Protein AF-A0A9P6CMF2-F1 (afdb_monomer_lite)

Organism: NCBI:txid109636

pLDDT: mean 83.73, std 15.27, range [45.34, 98.0]

Sequence (133 aa):
DADVVFVSSDNLRLKIHSDHLTTTSSLILARSPHDTLDSRSDMIPLQESGDVLELLFQFIEPPPKSCNYHQPSMADVETTLFFRLAEAAEKYVIYGLMSLCFAHMRHIVSRYPLEILNHCCLHGYSDLADEAA

Secondary structure (DSSP, 8-state):
---EEEE-TT--EEEE-GGG--TTGGGGS---TT----TT--EEE-SS-HHHHHHHHTTTSPPPTTS--PPPPGGGS-HHHHHHHHHHHHHTT-HHHHHHHHHHHHHHTTTSHHHHHHHHHHHT-HHHHHHH-

Structure (mmCIF, N/CA/C/O backbone):
data_AF-A0A9P6CMF2-F1
#
_entry.id   AF-A0A9P6CMF2-F1
#
loop_
_atom_site.group_PDB
_atom_site.id
_atom_site.type_symbol
_atom_site.label_atom_id
_atom_site.label_alt_id
_atom_site.label_comp_id
_atom_site.label_asym_id
_atom_site.label_entity_id
_atom_site.label_seq_id
_atom_site.pdbx_PDB_ins_code
_atom_site.Cartn_x
_atom_site.Cartn_y
_atom_site.Cartn_z
_atom_site.occupancy
_atom_site.B_iso_or_equiv
_atom_site.auth_seq_id
_atom_site.auth_comp_id
_atom_site.auth_asym_id
_atom_site.auth_atom_id
_atom_site.pdbx_PDB_model_num
ATOM 1 N N . ASP A 1 1 ? 18.188 -8.497 -15.557 1.00 57.50 1 ASP A N 1
ATOM 2 C CA . ASP A 1 1 ? 18.357 -7.053 -15.776 1.00 57.50 1 ASP A CA 1
ATOM 3 C C . ASP A 1 1 ? 16.952 -6.523 -15.916 1.00 57.50 1 ASP A C 1
ATOM 5 O O . ASP A 1 1 ? 16.195 -7.111 -16.681 1.00 57.50 1 ASP A O 1
ATOM 9 N N . ALA A 1 2 ? 16.568 -5.573 -15.072 1.00 63.50 2 ALA A N 1
ATOM 10 C CA . ALA A 1 2 ? 15.180 -5.143 -14.967 1.00 63.50 2 ALA A CA 1
ATOM 11 C C . ALA A 1 2 ? 14.791 -4.329 -16.206 1.00 63.50 2 ALA A C 1
ATOM 13 O O . ALA A 1 2 ? 15.511 -3.411 -16.604 1.00 63.50 2 ALA A O 1
ATOM 14 N N . ASP A 1 3 ? 13.667 -4.685 -16.812 1.00 78.56 3 ASP A N 1
ATOM 15 C CA . ASP A 1 3 ? 13.216 -4.232 -18.127 1.00 78.56 3 ASP A CA 1
ATOM 16 C C . ASP A 1 3 ? 12.034 -3.256 -18.062 1.00 78.56 3 ASP A C 1
ATOM 18 O O . ASP A 1 3 ? 11.705 -2.630 -19.068 1.00 78.56 3 ASP A O 1
ATOM 22 N N . VAL A 1 4 ? 11.452 -3.052 -16.875 1.00 83.88 4 VAL A N 1
ATOM 23 C CA . VAL A 1 4 ? 10.417 -2.043 -16.631 1.00 83.88 4 VAL A CA 1
ATOM 24 C C . VAL A 1 4 ? 10.902 -1.034 -15.597 1.00 83.88 4 VAL A C 1
ATOM 26 O O . VAL A 1 4 ? 11.448 -1.399 -14.553 1.00 83.88 4 VAL A O 1
ATOM 29 N N . VAL A 1 5 ? 10.686 0.254 -15.877 1.00 88.44 5 VAL A N 1
ATOM 30 C CA . VAL A 1 5 ? 10.998 1.349 -14.952 1.00 88.44 5 VAL A CA 1
ATOM 31 C C . VAL A 1 5 ? 9.712 2.060 -14.554 1.00 88.44 5 VAL A C 1
ATOM 33 O O . VAL A 1 5 ? 9.064 2.693 -15.383 1.00 88.44 5 VAL A O 1
ATOM 36 N N . PHE A 1 6 ? 9.369 2.004 -13.274 1.00 88.50 6 PHE A N 1
ATOM 37 C CA . PHE A 1 6 ? 8.299 2.794 -12.677 1.00 88.50 6 PHE A CA 1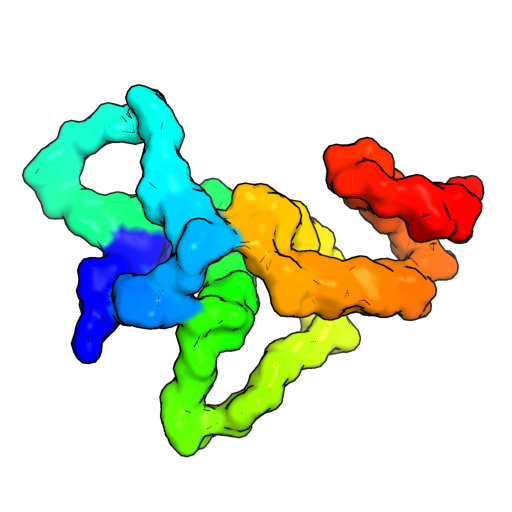
ATOM 38 C C . PHE A 1 6 ? 8.859 4.084 -12.082 1.00 88.50 6 PHE A C 1
ATOM 40 O O . PHE A 1 6 ? 9.992 4.114 -11.592 1.00 88.50 6 PHE A O 1
ATOM 47 N N . VAL A 1 7 ? 8.072 5.155 -12.126 1.00 91.69 7 VAL A N 1
ATOM 48 C CA . VAL A 1 7 ? 8.418 6.453 -11.539 1.00 91.69 7 VAL A CA 1
ATOM 49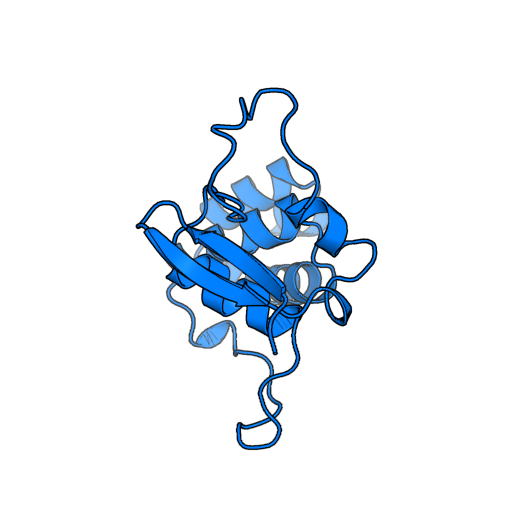 C C . VAL A 1 7 ? 7.323 6.842 -10.564 1.00 91.69 7 VAL A C 1
ATOM 51 O O . VAL A 1 7 ? 6.172 6.979 -10.963 1.00 91.69 7 VAL A O 1
ATOM 54 N N . SER A 1 8 ? 7.673 7.007 -9.295 1.00 93.94 8 SER A N 1
ATOM 55 C CA . SER A 1 8 ? 6.750 7.473 -8.261 1.00 93.94 8 SER A CA 1
ATOM 56 C C . SER A 1 8 ? 6.384 8.952 -8.434 1.00 93.94 8 SER A C 1
ATOM 58 O O . SER A 1 8 ? 7.046 9.701 -9.160 1.00 93.94 8 SER A O 1
ATOM 60 N N . SER A 1 9 ? 5.381 9.416 -7.689 1.00 93.44 9 SER A N 1
ATOM 61 C CA . SER A 1 9 ? 4.979 10.829 -7.677 1.00 93.44 9 SER A CA 1
ATOM 62 C C . SER A 1 9 ? 6.043 11.780 -7.109 1.00 93.44 9 SER A C 1
ATOM 64 O O . SER A 1 9 ? 6.061 12.961 -7.453 1.00 93.44 9 SER A O 1
ATOM 66 N N . ASP A 1 10 ? 6.972 11.271 -6.296 1.00 94.62 10 ASP A N 1
ATOM 67 C CA . ASP A 1 10 ? 8.154 11.978 -5.785 1.00 94.62 10 ASP A CA 1
ATOM 68 C C . ASP A 1 10 ? 9.427 11.742 -6.629 1.00 94.62 10 ASP A C 1
ATOM 70 O O . ASP A 1 10 ? 10.523 12.132 -6.230 1.00 94.62 10 ASP A O 1
ATOM 74 N N . ASN A 1 11 ? 9.277 11.216 -7.852 1.00 91.12 11 ASN A N 1
ATOM 75 C CA . ASN A 1 11 ? 10.326 11.012 -8.862 1.00 91.12 11 ASN A CA 1
ATOM 76 C C . ASN A 1 11 ? 11.378 9.935 -8.527 1.00 91.12 11 ASN A C 1
ATOM 78 O O . ASN A 1 11 ? 12.440 9.890 -9.163 1.00 91.12 11 ASN A O 1
ATOM 82 N N . LEU A 1 12 ? 11.094 9.038 -7.582 1.00 92.50 12 LEU A N 1
ATOM 83 C CA . LEU A 1 12 ? 11.885 7.830 -7.362 1.00 92.50 12 LEU A CA 1
ATOM 84 C C . LEU A 1 12 ? 11.690 6.861 -8.534 1.00 92.50 12 LEU A C 1
ATOM 86 O O . LEU A 1 12 ? 10.572 6.596 -8.970 1.00 92.50 12 LEU A O 1
ATOM 90 N N . ARG A 1 13 ? 12.798 6.317 -9.046 1.00 91.56 13 ARG A N 1
ATOM 91 C CA . ARG A 1 13 ? 12.792 5.348 -10.148 1.00 91.56 13 ARG A CA 1
ATOM 92 C C . ARG A 1 13 ? 12.982 3.945 -9.606 1.00 91.56 13 ARG A C 1
ATOM 94 O O . ARG A 1 13 ? 14.033 3.645 -9.044 1.00 91.56 13 ARG A O 1
ATOM 101 N N . LEU A 1 14 ? 12.004 3.086 -9.846 1.00 88.31 14 LEU A N 1
ATOM 102 C CA . LEU A 1 14 ? 12.002 1.701 -9.397 1.00 88.31 14 LEU A CA 1
ATOM 103 C C . LEU A 1 14 ? 12.072 0.788 -10.610 1.00 88.31 14 LEU A C 1
ATOM 105 O O . LEU A 1 14 ? 11.292 0.931 -11.547 1.00 88.31 14 LEU A O 1
ATOM 109 N N . LYS A 1 15 ? 13.036 -0.129 -10.609 1.00 88.12 15 LYS A N 1
ATOM 110 C CA . LYS A 1 15 ? 13.229 -1.071 -11.709 1.00 88.12 15 LYS A CA 1
ATOM 111 C C . LYS A 1 15 ? 12.725 -2.442 -11.293 1.00 88.12 15 LYS A C 1
ATOM 113 O O . LYS A 1 15 ? 13.168 -2.936 -10.261 1.00 88.12 15 LYS A O 1
ATOM 118 N N . ILE A 1 16 ? 11.851 -3.031 -12.099 1.00 84.25 16 ILE A N 1
ATOM 119 C CA . ILE A 1 16 ? 11.229 -4.335 -11.846 1.00 84.25 16 ILE A CA 1
ATOM 120 C C . ILE A 1 16 ? 11.395 -5.211 -13.083 1.00 84.25 16 ILE A C 1
ATOM 122 O O . ILE A 1 16 ? 11.365 -4.706 -14.210 1.00 84.25 16 ILE A O 1
ATOM 126 N N . HIS A 1 17 ? 11.586 -6.513 -12.881 1.00 83.50 17 HIS A N 1
ATOM 127 C CA . HIS A 1 17 ? 11.580 -7.466 -13.989 1.00 83.50 17 HIS A CA 1
ATOM 128 C C . HIS A 1 17 ? 10.134 -7.803 -14.383 1.00 83.50 17 HIS A C 1
ATOM 130 O O . HIS A 1 17 ? 9.342 -8.243 -13.545 1.00 83.50 17 HIS A O 1
ATOM 136 N N . SER A 1 18 ? 9.785 -7.628 -15.657 1.00 78.25 18 SER A N 1
ATOM 137 C CA . SER A 1 18 ? 8.441 -7.881 -16.189 1.00 78.25 18 SER A CA 1
ATOM 138 C C . SER A 1 18 ? 7.980 -9.320 -15.964 1.00 78.25 18 SER A C 1
ATOM 140 O O . SER A 1 18 ? 6.803 -9.540 -15.696 1.00 78.25 18 SER A O 1
ATOM 142 N N . ASP A 1 19 ? 8.910 -10.277 -15.949 1.00 78.38 19 ASP A N 1
ATOM 143 C CA . ASP A 1 19 ? 8.663 -11.690 -15.637 1.00 78.38 19 ASP A CA 1
ATOM 144 C C . ASP A 1 19 ? 8.056 -11.915 -14.237 1.00 78.38 19 ASP A C 1
ATOM 146 O O . ASP A 1 19 ? 7.436 -12.949 -13.980 1.00 78.38 19 ASP A O 1
ATOM 150 N N . HIS A 1 20 ? 8.233 -10.965 -13.314 1.00 74.94 20 HIS A N 1
ATOM 151 C CA . HIS A 1 20 ? 7.666 -11.015 -11.963 1.00 74.94 20 HIS A CA 1
ATOM 152 C C . HIS A 1 20 ? 6.315 -10.299 -11.854 1.00 74.94 20 HIS A C 1
ATOM 154 O O . HIS A 1 20 ? 5.611 -10.441 -10.852 1.00 74.94 20 HIS A O 1
ATOM 160 N N . LEU A 1 21 ? 5.895 -9.581 -12.897 1.00 75.75 21 LEU A N 1
ATOM 161 C CA . LEU A 1 21 ? 4.566 -8.992 -12.965 1.00 75.75 21 LEU A CA 1
ATOM 162 C C . LEU A 1 21 ? 3.547 -10.096 -13.285 1.00 75.75 21 LEU A C 1
ATOM 164 O O . LEU A 1 21 ? 3.355 -10.515 -14.422 1.00 75.75 21 LEU A O 1
ATOM 168 N N . THR A 1 22 ? 2.889 -10.599 -12.243 1.00 68.25 22 THR A N 1
ATOM 169 C CA . THR A 1 22 ? 1.762 -11.534 -12.356 1.00 68.25 22 THR A CA 1
ATOM 170 C C . THR A 1 22 ? 0.594 -10.944 -13.157 1.00 68.25 22 THR A C 1
ATOM 172 O O . THR A 1 22 ? 0.479 -9.730 -13.331 1.00 68.25 22 THR A O 1
ATOM 175 N N . THR A 1 23 ? -0.344 -11.794 -13.590 1.00 65.31 23 THR A N 1
ATOM 176 C CA . THR A 1 23 ? -1.579 -11.360 -14.273 1.00 65.31 23 THR A CA 1
ATOM 177 C C . THR A 1 23 ? -2.337 -10.289 -13.488 1.00 65.31 23 THR A C 1
ATOM 179 O O . THR A 1 23 ? -2.926 -9.395 -14.084 1.00 65.31 23 THR A O 1
ATOM 182 N N . THR A 1 24 ? -2.293 -10.345 -12.157 1.00 60.41 24 THR A N 1
ATOM 183 C CA . THR A 1 24 ? -2.996 -9.384 -11.311 1.00 60.41 24 THR A CA 1
ATOM 184 C C . THR A 1 24 ? -2.240 -8.061 -11.184 1.00 60.41 24 THR A C 1
ATOM 186 O O . THR A 1 24 ? -2.819 -7.000 -11.396 1.00 60.41 24 THR A O 1
ATOM 189 N N . SER A 1 25 ? -0.921 -8.107 -10.973 1.00 66.88 25 SER A N 1
ATOM 190 C CA . SER A 1 25 ? -0.079 -6.902 -10.970 1.00 66.88 25 SER A CA 1
ATOM 191 C C . SER A 1 25 ? 0.156 -6.307 -12.363 1.00 66.88 25 SER A C 1
ATOM 193 O O . SER A 1 25 ? 0.677 -5.202 -12.479 1.00 66.88 25 SER A O 1
ATOM 195 N N . SER A 1 26 ? -0.304 -6.969 -13.428 1.00 65.50 26 SER A N 1
ATOM 196 C CA . SER A 1 26 ? -0.373 -6.388 -14.774 1.00 65.50 26 SER A CA 1
ATOM 197 C C . SER A 1 26 ? -1.278 -5.151 -14.826 1.00 65.50 26 SER A C 1
ATOM 199 O O . SER A 1 26 ? -1.138 -4.339 -15.736 1.00 65.50 26 SER A O 1
ATOM 201 N N . LEU A 1 27 ? -2.157 -4.947 -13.835 1.00 70.31 27 LEU A N 1
ATOM 202 C CA . LEU A 1 27 ? -2.906 -3.697 -13.669 1.00 70.31 27 LEU A CA 1
ATOM 203 C C . LEU A 1 27 ? -2.002 -2.489 -13.388 1.00 70.31 27 LEU A C 1
ATOM 205 O O . LEU A 1 27 ? -2.355 -1.378 -13.761 1.00 70.31 27 LEU A O 1
ATOM 209 N N . ILE A 1 28 ? -0.807 -2.695 -12.826 1.00 72.69 28 ILE A N 1
ATOM 210 C CA . ILE A 1 28 ? 0.207 -1.635 -12.673 1.00 72.69 28 ILE A CA 1
ATOM 211 C C . ILE A 1 28 ? 0.696 -1.166 -14.053 1.00 72.69 28 ILE A C 1
ATOM 213 O O . ILE A 1 28 ? 1.043 -0.003 -14.243 1.00 72.69 28 ILE A O 1
ATOM 217 N N . LEU A 1 29 ? 0.685 -2.066 -15.042 1.00 68.44 29 LEU A N 1
ATOM 218 C CA . LEU A 1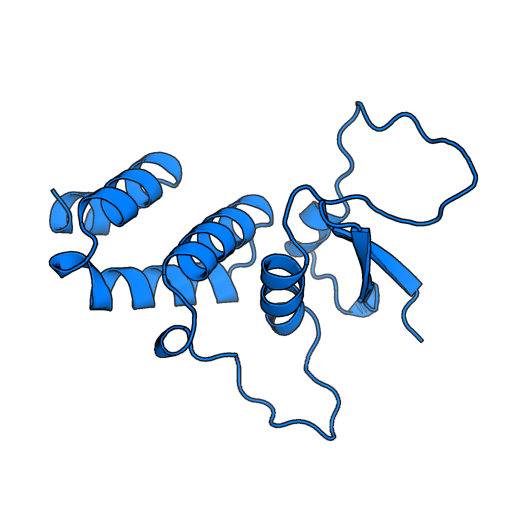 29 ? 0.980 -1.751 -16.439 1.00 68.44 29 LEU A CA 1
ATOM 219 C C . LEU A 1 29 ? -0.254 -1.281 -17.220 1.00 68.44 29 LEU A C 1
ATOM 221 O O . LEU A 1 29 ? -0.108 -0.823 -18.356 1.00 68.44 29 LEU A O 1
ATOM 225 N N . ALA A 1 30 ? -1.464 -1.418 -16.667 1.00 61.91 30 ALA A N 1
ATOM 226 C CA . ALA A 1 30 ? -2.690 -1.003 -17.332 1.00 61.91 30 ALA A CA 1
ATOM 227 C C . ALA A 1 30 ? -2.741 0.529 -17.364 1.00 61.91 30 ALA A C 1
ATOM 229 O O . ALA A 1 30 ? -3.172 1.196 -16.427 1.00 61.91 30 ALA A O 1
ATOM 230 N N . ARG A 1 31 ? -2.237 1.087 -18.466 1.00 58.66 31 ARG A N 1
ATOM 231 C CA . ARG A 1 31 ? -2.150 2.530 -18.684 1.00 58.66 31 ARG A CA 1
ATOM 232 C C . ARG A 1 31 ? -3.536 3.161 -18.665 1.00 58.66 31 ARG A C 1
ATOM 234 O O . ARG A 1 31 ? -4.475 2.646 -19.276 1.00 58.66 31 ARG A O 1
ATOM 241 N N . SER A 1 32 ? -3.636 4.327 -18.032 1.00 53.75 32 SER A N 1
ATOM 242 C CA . SER A 1 32 ? -4.815 5.173 -18.178 1.00 53.75 32 SER A CA 1
ATOM 243 C C . SER A 1 32 ? -4.922 5.635 -19.638 1.00 53.75 32 SER A C 1
ATOM 245 O O . SER A 1 32 ? -3.912 6.048 -20.217 1.00 53.75 32 SER A O 1
ATOM 247 N N . PRO A 1 33 ? -6.117 5.628 -20.257 1.00 50.53 33 PRO A N 1
ATOM 248 C CA . PRO A 1 33 ? -6.302 6.089 -21.636 1.00 50.53 33 PRO A CA 1
ATOM 249 C C . PRO A 1 33 ? -5.933 7.570 -21.859 1.00 50.53 33 PRO A C 1
ATOM 251 O O . PRO A 1 33 ? -5.870 8.012 -23.004 1.00 50.53 33 PRO A O 1
ATOM 254 N N . HIS A 1 34 ? -5.667 8.331 -20.790 1.00 49.41 34 HIS A N 1
ATOM 255 C CA . HIS A 1 34 ? -5.237 9.730 -20.837 1.00 49.41 34 HIS A CA 1
ATOM 256 C C . HIS A 1 34 ? -3.714 9.948 -20.801 1.00 49.41 34 HIS A C 1
ATOM 258 O O . HIS A 1 34 ? -3.290 11.096 -20.922 1.00 49.41 34 HIS A O 1
ATOM 264 N N . ASP A 1 35 ? -2.890 8.899 -20.684 1.00 55.66 35 ASP A N 1
ATOM 265 C CA . ASP A 1 35 ? -1.428 9.039 -20.727 1.00 55.66 35 ASP A CA 1
ATOM 266 C C . ASP A 1 35 ? -0.952 9.336 -22.155 1.00 55.66 35 ASP A C 1
ATOM 268 O O . ASP A 1 35 ? -0.564 8.445 -22.920 1.00 55.66 35 ASP A O 1
ATOM 272 N N . THR A 1 36 ? -0.980 10.616 -22.527 1.00 46.59 36 THR A N 1
ATOM 273 C CA . THR A 1 36 ? -0.375 11.120 -23.758 1.00 46.59 36 THR A CA 1
ATOM 274 C C . THR A 1 36 ? 1.131 10.899 -23.697 1.00 46.59 36 THR A C 1
ATOM 276 O O . THR A 1 36 ? 1.842 11.525 -22.916 1.00 46.59 36 THR A O 1
ATOM 279 N N . LEU A 1 37 ? 1.595 9.961 -24.516 1.00 50.12 37 LEU A N 1
ATOM 280 C CA . LEU A 1 37 ? 2.983 9.549 -24.630 1.00 50.12 37 LEU A CA 1
ATOM 281 C C . LEU A 1 37 ? 3.833 10.697 -25.199 1.00 50.12 37 LEU A C 1
ATOM 283 O O . LEU A 1 37 ? 3.752 10.986 -26.391 1.00 50.12 37 LEU A O 1
ATOM 287 N N . ASP A 1 38 ? 4.699 11.294 -24.382 1.00 49.12 38 ASP A N 1
ATOM 288 C CA . ASP A 1 38 ? 5.925 11.886 -24.912 1.00 49.12 38 ASP A CA 1
ATOM 289 C C . ASP A 1 38 ? 6.865 10.722 -25.248 1.00 49.12 38 ASP A C 1
ATOM 291 O O . ASP A 1 38 ? 7.355 10.012 -24.370 1.00 49.12 38 ASP A O 1
ATOM 295 N N . SER A 1 39 ? 7.054 10.483 -26.546 1.00 45.34 39 SER A N 1
ATOM 296 C CA . SER A 1 39 ? 7.674 9.301 -27.167 1.00 45.34 39 SER A CA 1
ATOM 297 C C . SER A 1 39 ? 9.173 9.091 -26.880 1.00 45.34 39 SER A C 1
ATOM 299 O O . SER A 1 39 ? 9.931 8.765 -27.793 1.00 45.34 39 SER A O 1
ATOM 301 N N . ARG A 1 40 ? 9.646 9.301 -25.647 1.00 45.88 40 ARG A N 1
ATOM 302 C CA . ARG A 1 40 ? 11.067 9.169 -25.281 1.00 45.88 40 ARG A CA 1
ATOM 303 C C . ARG A 1 40 ? 11.376 8.573 -23.909 1.00 45.88 40 ARG A C 1
ATOM 305 O O . ARG A 1 40 ? 12.557 8.405 -23.620 1.00 45.88 40 ARG A O 1
ATOM 312 N N . SER A 1 41 ? 10.386 8.255 -23.081 1.00 54.41 41 SER A N 1
ATOM 313 C CA . SER A 1 41 ? 10.651 7.677 -21.762 1.00 54.41 41 SER A CA 1
ATOM 314 C C . SER A 1 41 ? 9.914 6.353 -21.615 1.00 54.41 41 SER A C 1
ATOM 316 O O . SER A 1 41 ? 8.694 6.346 -21.484 1.00 54.41 41 SER A O 1
ATOM 318 N N . ASP A 1 42 ? 10.655 5.243 -21.602 1.00 72.00 42 ASP A N 1
ATOM 319 C CA . ASP A 1 42 ? 10.182 3.883 -21.277 1.00 72.00 42 ASP A CA 1
ATOM 320 C C . ASP A 1 42 ? 9.806 3.744 -19.782 1.00 72.00 42 ASP A C 1
ATOM 322 O O . ASP A 1 42 ? 10.031 2.720 -19.141 1.00 72.00 42 ASP A O 1
ATOM 326 N N . MET A 1 43 ? 9.304 4.827 -19.189 1.00 83.25 43 MET A N 1
ATOM 327 C CA . MET A 1 43 ? 9.043 4.979 -17.768 1.00 83.25 43 MET A CA 1
ATOM 328 C C . MET A 1 43 ? 7.540 5.070 -17.532 1.00 83.25 43 MET A C 1
ATOM 330 O O . MET A 1 43 ? 6.858 5.865 -18.177 1.00 83.25 43 MET A O 1
ATOM 334 N N . ILE A 1 44 ? 7.041 4.287 -16.582 1.00 86.06 44 ILE A N 1
ATOM 335 C CA . ILE A 1 44 ? 5.624 4.228 -16.226 1.00 86.06 44 ILE A CA 1
ATOM 336 C C . ILE A 1 44 ? 5.408 5.080 -14.967 1.00 86.06 44 ILE A C 1
ATOM 338 O O . ILE A 1 44 ? 5.869 4.686 -13.892 1.00 86.06 44 ILE A O 1
ATOM 342 N N . PRO A 1 45 ? 4.759 6.254 -15.070 1.00 88.69 45 PRO A N 1
ATOM 343 C CA . PRO A 1 45 ? 4.477 7.082 -13.907 1.00 88.69 45 PRO A CA 1
ATOM 344 C C . PRO A 1 45 ? 3.360 6.461 -13.059 1.00 88.69 45 PRO A C 1
ATOM 346 O O . PRO A 1 45 ? 2.327 6.046 -13.581 1.00 88.69 45 PRO A O 1
ATOM 349 N N . LEU A 1 46 ? 3.555 6.435 -11.745 1.00 90.12 46 LEU A N 1
ATOM 350 C CA . LEU A 1 46 ? 2.592 5.985 -10.745 1.00 90.12 46 LEU A CA 1
ATOM 351 C C . LEU A 1 46 ? 2.300 7.131 -9.765 1.00 90.12 46 LEU A C 1
ATOM 353 O O . LEU A 1 46 ? 3.116 8.030 -9.562 1.00 90.12 46 LEU A O 1
ATOM 357 N N . GLN A 1 47 ? 1.101 7.132 -9.182 1.00 91.94 47 GLN A N 1
ATOM 358 C CA . GLN A 1 47 ? 0.645 8.224 -8.307 1.00 91.94 47 GLN A CA 1
ATOM 359 C C . GLN A 1 47 ? 1.181 8.090 -6.878 1.00 91.94 47 GLN A C 1
ATOM 361 O O . GLN A 1 47 ? 1.215 9.057 -6.116 1.00 91.94 47 GLN A O 1
ATOM 366 N N . GLU A 1 48 ? 1.600 6.888 -6.513 1.00 95.00 48 GLU A N 1
ATOM 367 C CA . GLU A 1 48 ? 2.115 6.547 -5.203 1.00 95.00 48 GLU A CA 1
ATOM 368 C C . GLU A 1 48 ? 3.529 7.108 -5.025 1.00 95.00 48 GLU A C 1
ATOM 370 O O . GLU A 1 48 ? 4.290 7.269 -5.983 1.00 95.00 48 GLU A O 1
ATOM 375 N N . SER A 1 49 ? 3.869 7.434 -3.783 1.00 96.00 49 SER A N 1
ATOM 376 C CA . SER A 1 49 ? 5.209 7.866 -3.397 1.00 96.00 49 SER A CA 1
ATOM 377 C C . SER A 1 49 ? 6.196 6.698 -3.413 1.00 96.00 49 SER A C 1
ATOM 379 O O . SER A 1 49 ? 5.803 5.527 -3.406 1.00 96.00 49 SER A O 1
ATOM 381 N N . GLY A 1 50 ? 7.492 7.013 -3.444 1.00 92.75 50 GLY A N 1
ATOM 382 C CA . GLY A 1 50 ? 8.553 6.016 -3.531 1.00 92.75 50 GLY A CA 1
ATOM 383 C C . GLY A 1 50 ? 8.495 4.980 -2.409 1.00 92.75 50 GLY A C 1
ATOM 384 O O . GLY A 1 50 ? 8.566 3.791 -2.691 1.00 92.75 50 GLY A O 1
ATOM 385 N N . ASP A 1 51 ? 8.257 5.420 -1.172 1.00 94.62 51 ASP A N 1
ATOM 386 C CA . ASP A 1 51 ? 8.116 4.562 0.016 1.00 94.62 51 ASP A CA 1
ATOM 387 C C . ASP A 1 51 ? 7.006 3.498 -0.124 1.00 94.62 51 ASP A C 1
ATOM 389 O O . ASP A 1 51 ? 7.194 2.333 0.234 1.00 94.62 51 ASP A O 1
ATOM 393 N N . VAL A 1 52 ? 5.856 3.873 -0.690 1.00 95.31 52 VAL A N 1
ATOM 394 C CA . VAL A 1 52 ? 4.737 2.962 -0.962 1.00 95.31 52 VAL A CA 1
ATOM 395 C C . VAL A 1 52 ? 5.127 1.959 -2.041 1.00 95.31 52 VAL A C 1
ATOM 397 O O . VAL A 1 52 ? 4.907 0.762 -1.865 1.00 95.31 52 VAL A O 1
ATOM 400 N N . LEU A 1 53 ? 5.717 2.424 -3.145 1.00 93.00 53 LEU A N 1
ATOM 401 C CA . LEU A 1 53 ? 6.095 1.551 -4.258 1.00 93.00 53 LEU A CA 1
ATOM 402 C C . LEU A 1 53 ? 7.227 0.587 -3.893 1.00 93.00 53 LEU A C 1
ATOM 404 O O . LEU A 1 53 ? 7.204 -0.559 -4.333 1.00 93.00 53 LEU A O 1
ATOM 408 N N . GLU A 1 54 ? 8.186 1.009 -3.069 1.00 91.00 54 GLU A N 1
ATOM 409 C CA . GLU A 1 54 ? 9.246 0.136 -2.560 1.00 91.00 54 GLU A CA 1
ATOM 410 C C . GLU A 1 54 ? 8.671 -1.033 -1.760 1.00 91.00 54 GLU A C 1
ATOM 412 O O . GLU A 1 54 ? 9.062 -2.179 -1.985 1.00 91.00 54 GLU A O 1
ATOM 417 N N . LEU A 1 55 ? 7.727 -0.768 -0.851 1.00 91.06 55 LEU A N 1
ATOM 418 C CA . LEU A 1 55 ? 7.058 -1.822 -0.086 1.00 91.06 55 LEU A CA 1
ATOM 419 C C . LEU A 1 55 ? 6.181 -2.690 -0.981 1.00 91.06 55 LEU A C 1
ATOM 421 O O . LEU A 1 55 ? 6.227 -3.911 -0.886 1.00 91.06 55 LEU A O 1
ATOM 425 N N . LEU A 1 56 ? 5.412 -2.074 -1.874 1.00 91.06 56 LEU A N 1
ATOM 426 C CA . LEU A 1 56 ? 4.507 -2.766 -2.780 1.00 91.06 56 LEU A CA 1
ATOM 427 C C . LEU A 1 56 ? 5.256 -3.735 -3.704 1.00 91.06 56 LEU A C 1
ATOM 429 O O . LEU A 1 56 ? 4.851 -4.888 -3.856 1.00 91.06 56 LEU A O 1
ATOM 433 N N . PHE A 1 57 ? 6.384 -3.309 -4.271 1.00 88.44 57 PHE A N 1
ATOM 434 C CA . PHE A 1 57 ? 7.177 -4.142 -5.171 1.00 88.44 57 PHE A CA 1
ATOM 435 C C . PHE A 1 57 ? 7.905 -5.293 -4.477 1.00 88.44 57 PHE A C 1
ATOM 437 O O . PHE A 1 57 ? 8.130 -6.312 -5.127 1.00 88.44 57 PHE A O 1
ATOM 444 N N . GLN A 1 58 ? 8.159 -5.225 -3.165 1.00 86.94 58 GLN A N 1
ATOM 445 C CA . GLN A 1 58 ? 8.655 -6.381 -2.399 1.00 86.94 58 GLN A CA 1
ATOM 446 C C . GLN A 1 58 ? 7.663 -7.557 -2.367 1.00 86.94 58 GLN A C 1
ATOM 448 O O . GLN A 1 58 ? 8.064 -8.689 -2.099 1.00 86.94 58 GLN A O 1
ATOM 453 N N . PHE A 1 59 ? 6.374 -7.319 -2.641 1.00 83.50 59 PHE A N 1
ATOM 454 C CA . PHE A 1 59 ? 5.366 -8.380 -2.769 1.00 83.50 59 PHE A CA 1
ATOM 455 C C . PHE A 1 59 ? 5.247 -8.942 -4.188 1.00 83.50 59 PHE A C 1
ATOM 457 O O . PHE A 1 59 ? 4.582 -9.960 -4.378 1.00 83.50 59 PHE A O 1
ATOM 464 N N . ILE A 1 60 ? 5.862 -8.291 -5.176 1.00 83.25 60 ILE A N 1
ATOM 465 C CA . ILE A 1 60 ? 5.779 -8.677 -6.587 1.00 83.25 60 ILE A CA 1
ATOM 466 C C . ILE A 1 60 ? 7.061 -9.375 -7.017 1.00 83.25 60 ILE A C 1
ATOM 468 O O . ILE A 1 60 ? 7.023 -10.463 -7.589 1.00 83.25 60 ILE A O 1
ATOM 472 N N . GLU A 1 61 ? 8.199 -8.761 -6.712 1.00 80.38 61 GLU A N 1
ATOM 473 C CA . GLU A 1 61 ? 9.509 -9.301 -7.023 1.00 80.38 61 GLU A CA 1
ATOM 474 C C . GLU A 1 61 ? 10.143 -9.868 -5.746 1.00 80.38 61 GLU A C 1
ATOM 476 O O . GLU A 1 61 ? 10.278 -9.145 -4.753 1.00 80.38 61 GLU A O 1
ATOM 481 N N . PRO A 1 62 ? 10.532 -11.158 -5.729 1.00 68.56 62 PRO A N 1
ATOM 482 C CA . PRO A 1 62 ? 11.205 -11.721 -4.571 1.00 68.56 62 PRO A CA 1
ATOM 483 C C . PRO A 1 62 ? 12.511 -10.958 -4.314 1.00 68.56 62 PRO A C 1
ATOM 485 O O . PRO A 1 62 ? 13.243 -10.661 -5.265 1.00 68.56 62 PRO A O 1
ATOM 488 N N . PRO A 1 63 ? 12.851 -10.672 -3.044 1.00 65.06 63 PRO A N 1
ATOM 489 C CA . PRO A 1 63 ? 14.087 -9.978 -2.731 1.00 65.06 63 PRO A CA 1
ATOM 490 C C . PRO A 1 63 ? 15.290 -10.757 -3.290 1.00 65.06 63 PRO A C 1
ATOM 492 O O . PRO A 1 63 ? 15.242 -11.993 -3.394 1.00 65.06 63 PRO A O 1
ATOM 495 N N . PRO A 1 64 ? 16.390 -10.065 -3.648 1.00 61.34 64 PRO A N 1
ATOM 496 C CA . PRO A 1 64 ? 17.593 -10.715 -4.151 1.00 61.34 64 PRO A CA 1
ATOM 497 C C . PRO A 1 64 ? 18.005 -11.857 -3.223 1.00 61.34 64 PRO A C 1
ATOM 499 O O . PRO A 1 64 ? 17.901 -11.720 -2.007 1.00 61.34 64 PRO A O 1
ATOM 502 N N . LYS A 1 65 ? 18.538 -12.961 -3.766 1.00 52.34 65 LYS A N 1
ATOM 503 C CA . LYS A 1 65 ? 18.948 -14.154 -2.985 1.00 52.34 65 LYS A CA 1
ATOM 504 C C . LYS A 1 65 ? 19.924 -13.859 -1.826 1.00 52.34 65 LYS A C 1
ATOM 506 O O . LYS A 1 65 ? 20.182 -14.747 -1.022 1.00 52.34 65 LYS A O 1
ATOM 511 N N . SER A 1 66 ? 20.491 -12.651 -1.764 1.00 51.97 66 SER A N 1
ATOM 512 C CA . SER A 1 66 ? 21.362 -12.161 -0.690 1.00 51.97 66 SER A CA 1
ATOM 513 C C . SER A 1 66 ? 20.635 -11.471 0.473 1.00 51.97 66 SER A C 1
ATOM 515 O O . SER A 1 66 ? 21.276 -11.184 1.479 1.00 51.97 66 SER A O 1
ATOM 517 N N . CYS A 1 67 ? 19.346 -11.160 0.345 1.00 54.56 67 CYS A N 1
ATOM 518 C CA . CYS A 1 67 ? 18.541 -10.500 1.370 1.00 54.56 67 CYS A CA 1
ATOM 519 C C . CYS A 1 67 ? 17.583 -11.512 2.013 1.00 54.56 67 CYS A C 1
ATOM 521 O O . CYS A 1 67 ? 17.155 -12.470 1.368 1.00 54.56 67 CYS A O 1
ATOM 523 N N . ASN A 1 68 ? 17.261 -11.315 3.295 1.00 55.97 68 ASN A N 1
ATOM 524 C CA . ASN A 1 68 ? 16.319 -12.172 4.015 1.00 55.97 68 ASN A CA 1
ATOM 525 C C . ASN A 1 68 ? 14.999 -12.287 3.236 1.00 55.97 68 ASN A C 1
ATOM 527 O O . ASN A 1 68 ? 14.389 -11.281 2.888 1.00 55.97 68 ASN A O 1
ATOM 531 N N . TYR A 1 69 ? 14.557 -13.523 2.996 1.00 64.88 69 TYR A N 1
ATOM 532 C CA . TYR A 1 69 ? 13.381 -13.881 2.189 1.00 64.88 69 TYR A CA 1
ATOM 533 C C . TYR A 1 69 ? 12.043 -13.612 2.909 1.00 64.88 69 TYR A C 1
ATOM 535 O O . TYR A 1 69 ? 11.052 -14.310 2.695 1.00 64.88 69 TYR A O 1
ATOM 543 N N . HIS A 1 70 ? 12.027 -12.661 3.841 1.00 67.88 70 HIS A N 1
ATOM 544 C CA . HIS A 1 70 ? 10.872 -12.362 4.675 1.00 67.88 70 HIS A CA 1
ATOM 545 C C . HIS A 1 70 ? 10.095 -11.201 4.070 1.00 67.88 70 HIS A C 1
ATOM 547 O O . HIS A 1 70 ? 10.677 -10.174 3.730 1.00 67.88 70 HIS A O 1
ATOM 553 N N . GLN A 1 71 ? 8.778 -11.371 3.956 1.00 71.75 71 GLN A N 1
ATOM 554 C CA . GLN A 1 71 ? 7.889 -10.261 3.634 1.00 71.75 71 GLN A CA 1
ATOM 555 C C . GLN A 1 71 ? 8.013 -9.180 4.717 1.00 71.75 71 GLN A C 1
ATOM 557 O O . GLN A 1 71 ? 8.198 -9.525 5.892 1.00 71.75 71 GLN A O 1
ATOM 562 N N . PRO A 1 72 ? 7.923 -7.892 4.348 1.00 76.88 72 PRO A N 1
ATOM 563 C CA . PRO A 1 72 ? 7.984 -6.815 5.319 1.00 76.88 72 PRO A CA 1
ATOM 564 C C . PRO A 1 72 ? 6.861 -6.974 6.350 1.00 76.88 72 PRO A C 1
ATOM 566 O O . PRO A 1 72 ? 5.706 -7.260 6.023 1.00 76.88 72 PRO A O 1
ATOM 569 N N . SER A 1 73 ? 7.228 -6.813 7.617 1.00 83.50 73 SER A N 1
ATOM 570 C CA . SER A 1 73 ? 6.300 -6.857 8.740 1.00 83.50 73 SER A CA 1
ATOM 571 C C . SER A 1 73 ? 5.468 -5.578 8.761 1.00 83.50 73 SER A C 1
ATOM 573 O O . SER A 1 73 ? 6.013 -4.484 8.886 1.00 83.50 73 SER A O 1
ATOM 575 N N . MET A 1 74 ? 4.140 -5.710 8.685 1.00 86.94 74 MET A N 1
ATOM 576 C CA . MET A 1 74 ? 3.230 -4.557 8.765 1.00 86.94 74 MET A CA 1
ATOM 577 C C . MET A 1 74 ? 3.252 -3.876 10.135 1.00 86.94 74 MET A C 1
ATOM 579 O O . MET A 1 74 ? 2.896 -2.710 10.237 1.00 86.94 74 MET A O 1
ATOM 583 N N . ALA A 1 75 ? 3.712 -4.572 11.180 1.00 83.62 75 ALA A N 1
ATOM 584 C CA . ALA A 1 75 ? 3.829 -3.998 12.518 1.00 83.62 75 ALA A CA 1
ATOM 585 C C . ALA A 1 75 ? 4.909 -2.907 12.615 1.00 83.62 75 ALA A C 1
ATOM 587 O O . ALA A 1 75 ? 4.835 -2.064 13.506 1.00 83.62 75 ALA A O 1
ATOM 588 N N . ASP A 1 76 ? 5.888 -2.919 11.705 1.00 85.00 76 ASP A N 1
ATOM 589 C CA . ASP A 1 76 ? 7.002 -1.966 11.681 1.00 85.00 76 ASP A CA 1
ATOM 590 C C . ASP A 1 76 ? 6.758 -0.798 10.708 1.00 85.00 76 ASP A C 1
ATOM 592 O O . ASP A 1 76 ? 7.558 0.137 10.635 1.00 85.00 76 ASP A O 1
ATOM 596 N N . VAL A 1 77 ? 5.655 -0.838 9.953 1.00 90.38 77 VAL A N 1
ATOM 597 C CA . VAL A 1 77 ? 5.287 0.201 8.989 1.00 90.38 77 VAL A CA 1
ATOM 598 C C . VAL A 1 77 ? 4.592 1.348 9.722 1.00 90.38 77 VAL A C 1
ATOM 600 O O . VAL A 1 77 ? 3.663 1.144 10.502 1.00 90.38 77 VAL A O 1
ATOM 603 N N . GLU A 1 78 ? 5.036 2.579 9.467 1.00 94.19 78 GLU A N 1
ATOM 604 C CA . GLU A 1 78 ? 4.383 3.776 10.002 1.00 94.19 78 GLU A CA 1
ATOM 605 C C . GLU A 1 78 ? 2.918 3.837 9.539 1.00 94.19 78 GLU A C 1
ATOM 607 O O . GLU A 1 78 ? 2.602 3.525 8.394 1.00 94.19 78 GLU A O 1
ATOM 612 N N . THR A 1 79 ? 2.002 4.214 10.431 1.00 93.12 79 THR A N 1
ATOM 613 C CA . THR A 1 79 ? 0.556 4.071 10.200 1.00 93.12 79 THR A CA 1
ATOM 614 C C . THR A 1 79 ? 0.062 4.800 8.945 1.00 93.12 79 THR A C 1
ATOM 616 O O . THR A 1 79 ? -0.741 4.252 8.190 1.00 93.12 79 THR A O 1
ATOM 619 N N . THR A 1 80 ? 0.547 6.014 8.678 1.00 95.31 80 THR A N 1
ATOM 620 C CA . THR A 1 80 ? 0.178 6.776 7.475 1.00 95.31 80 THR A CA 1
ATOM 621 C C . THR A 1 80 ? 0.675 6.081 6.208 1.00 95.31 80 THR A C 1
ATOM 623 O O . THR A 1 80 ? -0.044 6.006 5.210 1.00 95.31 80 THR A O 1
ATOM 626 N N . LEU A 1 81 ? 1.898 5.547 6.222 1.00 95.88 81 LEU A N 1
ATOM 627 C CA . LEU A 1 81 ? 2.424 4.707 5.147 1.00 95.88 81 LEU A CA 1
ATOM 628 C C . LEU A 1 81 ? 1.614 3.413 4.980 1.00 95.88 81 LEU A C 1
ATOM 630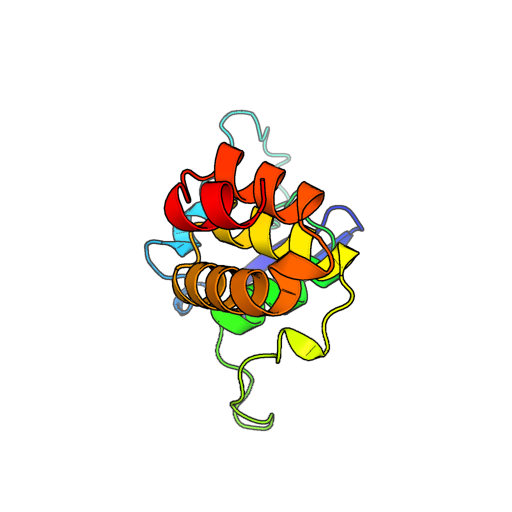 O O . LEU A 1 81 ? 1.307 3.048 3.849 1.00 95.88 81 LEU A O 1
ATOM 634 N N . PHE A 1 82 ? 1.202 2.766 6.071 1.00 96.75 82 PHE A N 1
ATOM 635 C CA . PHE A 1 82 ? 0.401 1.542 6.035 1.00 96.75 82 PHE A CA 1
ATOM 636 C C . PHE A 1 82 ? -0.926 1.737 5.292 1.00 96.75 82 PHE A C 1
ATOM 638 O O . PHE A 1 82 ? -1.235 0.958 4.394 1.00 96.75 82 PHE A O 1
ATOM 645 N N . PHE A 1 83 ? -1.693 2.788 5.602 1.00 97.19 83 PHE A N 1
ATOM 646 C CA . PHE A 1 83 ? -2.960 3.030 4.902 1.00 97.19 83 PHE A CA 1
ATOM 647 C C . PHE A 1 83 ? -2.751 3.391 3.427 1.00 97.19 83 PHE A C 1
ATOM 649 O O . PHE A 1 83 ? -3.494 2.912 2.575 1.00 97.19 83 PHE A O 1
ATOM 656 N N . ARG A 1 84 ? -1.701 4.158 3.093 1.00 97.12 84 ARG A N 1
ATOM 657 C CA . ARG A 1 84 ? -1.338 4.420 1.686 1.00 97.12 84 ARG A CA 1
ATOM 658 C C . ARG A 1 84 ? -0.960 3.134 0.943 1.00 97.12 84 ARG A C 1
ATOM 660 O O . ARG A 1 84 ? -1.333 2.966 -0.215 1.00 97.12 84 ARG A O 1
ATOM 667 N N . LEU A 1 85 ? -0.250 2.224 1.611 1.00 96.38 85 LEU A N 1
ATOM 668 C CA . LEU A 1 85 ? 0.105 0.915 1.071 1.00 96.38 85 LEU A CA 1
ATOM 669 C C . LEU A 1 85 ? -1.129 0.029 0.870 1.00 96.38 85 LEU A C 1
ATOM 671 O O . LEU A 1 85 ? -1.229 -0.620 -0.166 1.00 96.38 85 LEU A O 1
ATOM 675 N N . ALA A 1 86 ? -2.072 0.031 1.816 1.00 96.69 86 ALA A N 1
ATOM 676 C CA . ALA A 1 86 ? -3.325 -0.712 1.702 1.00 96.69 86 ALA A CA 1
ATOM 677 C C . ALA A 1 86 ? -4.161 -0.231 0.504 1.00 96.69 86 ALA A C 1
ATOM 679 O O . ALA A 1 86 ? -4.593 -1.050 -0.300 1.00 96.69 86 ALA A O 1
ATOM 680 N N . GLU A 1 87 ? -4.307 1.083 0.311 1.00 96.69 87 GLU A N 1
ATOM 681 C CA . GLU A 1 87 ? -4.987 1.639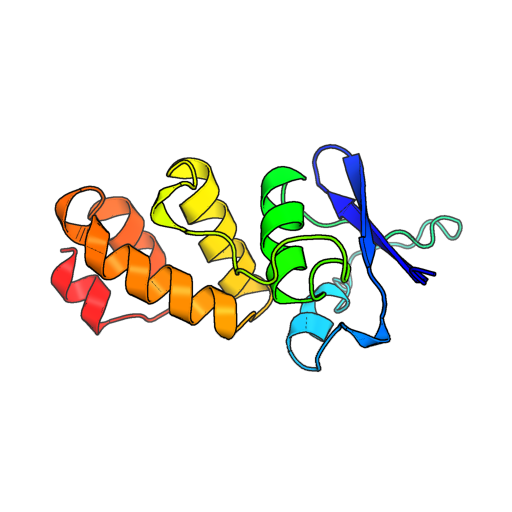 -0.871 1.00 96.69 87 GLU A CA 1
ATOM 682 C C . GLU A 1 87 ? -4.299 1.236 -2.183 1.00 96.69 87 GLU A C 1
ATOM 684 O O . GLU A 1 87 ? -4.960 0.859 -3.152 1.00 96.69 87 GLU A O 1
ATOM 689 N N . ALA A 1 88 ? -2.964 1.268 -2.222 1.00 94.88 88 ALA A N 1
ATOM 690 C CA . ALA A 1 88 ? -2.213 0.839 -3.397 1.00 94.88 88 ALA A CA 1
ATOM 691 C C . ALA A 1 88 ? -2.369 -0.671 -3.662 1.00 94.88 88 ALA A C 1
ATOM 693 O O . ALA A 1 88 ? -2.462 -1.091 -4.817 1.00 94.88 88 ALA A O 1
ATOM 694 N N . ALA A 1 89 ? -2.434 -1.487 -2.608 1.00 93.81 89 ALA A N 1
ATOM 695 C CA . ALA A 1 89 ? -2.655 -2.925 -2.712 1.00 93.81 89 ALA A CA 1
ATOM 696 C C . ALA A 1 89 ? -4.008 -3.250 -3.349 1.00 93.81 89 ALA A C 1
ATOM 698 O O . ALA A 1 89 ? -4.063 -4.119 -4.215 1.00 93.81 89 ALA A O 1
ATOM 699 N N . GLU A 1 90 ? -5.063 -2.532 -2.962 1.00 94.38 90 GLU A N 1
ATOM 700 C CA . GLU A 1 90 ? -6.402 -2.656 -3.548 1.00 94.38 90 GLU A CA 1
ATOM 701 C C . GLU A 1 90 ? -6.421 -2.163 -4.998 1.00 94.38 90 GLU A C 1
ATOM 703 O O . GLU A 1 90 ? -6.844 -2.881 -5.903 1.00 94.38 90 GLU A O 1
ATOM 708 N N . LYS A 1 91 ? -5.863 -0.971 -5.254 1.00 91.56 91 LYS A N 1
ATOM 709 C CA . LYS A 1 91 ? -5.788 -0.361 -6.593 1.00 91.56 91 LYS A CA 1
ATOM 710 C C . LYS A 1 91 ? -5.112 -1.272 -7.619 1.00 91.56 91 LYS A C 1
ATOM 712 O O . LYS A 1 91 ? -5.570 -1.372 -8.756 1.00 91.56 91 LYS A O 1
ATOM 717 N N . TYR A 1 92 ? -4.016 -1.914 -7.225 1.00 90.00 92 TYR A N 1
ATOM 718 C CA . TYR A 1 92 ? -3.231 -2.801 -8.085 1.00 90.00 92 TYR A CA 1
ATOM 719 C C . TYR A 1 92 ? -3.552 -4.286 -7.885 1.00 90.00 92 TYR A C 1
ATOM 721 O O . TYR A 1 92 ? -2.923 -5.140 -8.511 1.00 90.00 92 TYR A O 1
ATOM 729 N N . VAL A 1 93 ? -4.538 -4.586 -7.035 1.00 90.56 93 VAL A N 1
ATOM 730 C CA . VAL A 1 93 ? -5.077 -5.920 -6.750 1.00 90.56 93 VAL A CA 1
ATOM 731 C C . VAL A 1 93 ? -3.970 -6.918 -6.361 1.00 90.56 93 VAL A C 1
ATOM 733 O O . VAL A 1 93 ? -3.858 -8.034 -6.865 1.00 90.56 93 VAL A O 1
ATOM 736 N N . ILE A 1 94 ? -3.086 -6.526 -5.447 1.00 89.31 94 ILE A N 1
ATOM 737 C CA . ILE A 1 94 ? -1.988 -7.386 -4.983 1.00 89.31 94 ILE A CA 1
ATOM 738 C C . ILE A 1 94 ? -2.504 -8.260 -3.842 1.00 89.31 94 ILE A C 1
ATOM 740 O O . ILE A 1 94 ? -2.327 -7.943 -2.669 1.00 89.31 94 ILE A O 1
ATOM 744 N N . TYR A 1 95 ? -3.129 -9.389 -4.186 1.00 88.00 95 TYR A N 1
ATOM 745 C CA . TYR A 1 95 ? -3.851 -10.253 -3.238 1.00 88.00 95 TYR A CA 1
ATOM 746 C C . TYR A 1 95 ? -3.077 -10.624 -1.966 1.00 88.00 95 TYR A C 1
ATOM 748 O O . TYR A 1 95 ? -3.653 -10.650 -0.877 1.00 88.00 95 TYR A O 1
ATOM 756 N N . GLY A 1 96 ? -1.777 -10.919 -2.086 1.00 87.69 96 GLY A N 1
ATOM 757 C CA . GLY A 1 96 ? -0.946 -11.248 -0.925 1.00 87.69 96 GLY A CA 1
ATOM 758 C C . GLY A 1 96 ? -0.823 -10.077 0.051 1.00 87.69 96 GLY A C 1
ATOM 759 O O . GLY A 1 96 ? -0.920 -10.268 1.261 1.00 87.69 96 GLY A O 1
ATOM 760 N N . LEU A 1 97 ? -0.682 -8.863 -0.482 1.00 91.31 97 LEU A N 1
ATOM 761 C CA . LEU A 1 97 ? -0.604 -7.638 0.301 1.00 91.31 97 LEU A CA 1
ATOM 762 C C . LEU A 1 97 ? -1.979 -7.230 0.846 1.00 91.31 97 LEU A C 1
ATOM 764 O O . LEU A 1 97 ? -2.074 -6.941 2.032 1.00 91.31 97 LEU A O 1
ATOM 768 N N . MET A 1 98 ? -3.045 -7.309 0.042 1.00 93.44 98 MET A N 1
ATOM 769 C CA . MET A 1 98 ? -4.428 -7.070 0.491 1.00 93.44 98 MET A CA 1
ATOM 770 C C . MET A 1 98 ? -4.773 -7.940 1.709 1.00 93.44 98 MET A C 1
ATOM 772 O O . MET A 1 98 ? -5.216 -7.442 2.741 1.00 93.44 98 MET A O 1
ATOM 776 N N . SER A 1 99 ? -4.473 -9.243 1.632 1.00 92.81 99 SER A N 1
ATOM 777 C CA . SER A 1 99 ? -4.725 -10.192 2.727 1.00 92.81 99 SER A CA 1
ATOM 778 C C . SER A 1 99 ? -3.945 -9.833 3.996 1.00 92.81 99 SER A C 1
ATOM 780 O O . SER A 1 99 ? -4.473 -9.936 5.106 1.00 92.81 99 SER A O 1
ATOM 782 N N . LEU A 1 100 ? -2.688 -9.404 3.841 1.00 93.12 100 LEU A N 1
ATOM 783 C CA . LEU A 1 100 ? -1.825 -9.016 4.954 1.00 93.12 100 LEU A CA 1
ATOM 784 C C . LEU A 1 100 ? -2.280 -7.697 5.595 1.00 93.12 100 LEU A C 1
ATOM 786 O O . LEU A 1 100 ? -2.339 -7.606 6.821 1.00 93.12 100 LEU A O 1
ATOM 790 N N . CYS A 1 101 ? -2.650 -6.705 4.781 1.00 95.50 101 CYS A N 1
ATOM 791 C CA . CYS A 1 101 ? -3.225 -5.443 5.234 1.00 95.50 101 CYS A CA 1
ATOM 792 C C . CYS A 1 101 ? -4.515 -5.693 6.014 1.00 95.50 101 CYS A C 1
ATOM 794 O O . CYS A 1 101 ? -4.628 -5.235 7.146 1.00 95.50 101 CYS A O 1
ATOM 796 N N . PHE A 1 102 ? -5.434 -6.495 5.481 1.00 95.31 102 PHE A N 1
ATOM 797 C CA . PHE A 1 102 ? -6.691 -6.827 6.147 1.00 95.31 102 PHE A CA 1
ATOM 798 C C . PHE A 1 102 ? -6.485 -7.523 7.504 1.00 95.31 102 PHE A C 1
ATOM 800 O O . PHE A 1 102 ? -7.101 -7.151 8.506 1.00 95.31 102 PHE A O 1
ATOM 807 N N . ALA A 1 103 ? -5.566 -8.492 7.57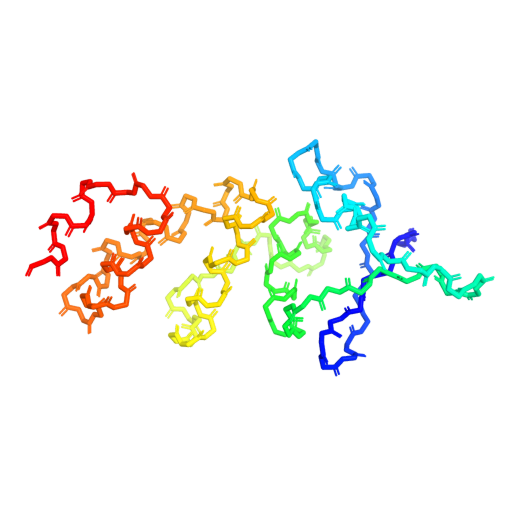5 1.00 94.88 103 ALA A N 1
ATOM 808 C CA . ALA A 1 103 ? -5.208 -9.144 8.834 1.00 94.88 103 ALA A CA 1
ATOM 809 C C . ALA A 1 103 ? -4.600 -8.158 9.848 1.00 94.88 103 ALA A C 1
ATOM 811 O O . ALA A 1 103 ? -4.916 -8.219 11.039 1.00 94.88 103 ALA A O 1
ATOM 812 N N . HIS A 1 104 ? -3.757 -7.230 9.387 1.00 96.00 104 HIS A N 1
ATOM 813 C CA . HIS A 1 104 ? -3.176 -6.202 10.244 1.00 96.00 104 HIS A CA 1
ATOM 814 C C . HIS A 1 104 ? -4.222 -5.186 10.724 1.00 96.00 104 HIS A C 1
ATOM 816 O O . HIS A 1 104 ? -4.215 -4.831 11.901 1.00 96.00 104 HIS A O 1
ATOM 822 N N . MET A 1 105 ? -5.171 -4.782 9.870 1.00 96.62 105 MET A N 1
ATOM 823 C CA . MET A 1 105 ? -6.266 -3.882 10.252 1.00 96.62 105 MET A CA 1
ATOM 824 C C . MET A 1 105 ? -7.101 -4.466 11.391 1.00 96.62 105 MET A C 1
ATOM 826 O O . MET A 1 105 ? -7.332 -3.774 12.377 1.00 96.62 105 MET A O 1
ATOM 830 N N . ARG A 1 106 ? -7.449 -5.759 11.336 1.00 96.12 106 ARG A N 1
ATOM 831 C CA . ARG A 1 106 ? -8.109 -6.446 12.463 1.00 96.12 106 ARG A CA 1
ATOM 832 C C . ARG A 1 106 ? -7.329 -6.353 13.769 1.00 96.12 106 ARG A C 1
ATOM 834 O O . ARG A 1 106 ? -7.917 -6.217 14.834 1.00 96.12 106 ARG A O 1
ATOM 841 N N . HIS A 1 107 ? -6.003 -6.410 13.707 1.00 95.62 107 HIS A N 1
ATOM 842 C CA . HIS A 1 107 ? -5.174 -6.311 14.904 1.00 95.62 107 HIS A CA 1
ATOM 843 C C . HIS A 1 107 ? -5.166 -4.899 15.513 1.00 95.62 107 HIS A C 1
ATOM 845 O O . HIS A 1 107 ? -5.048 -4.758 16.730 1.00 95.62 107 HIS A O 1
ATOM 851 N N . ILE A 1 108 ? -5.294 -3.860 14.684 1.00 95.75 108 ILE A N 1
ATOM 852 C CA . ILE A 1 108 ? -5.183 -2.455 15.106 1.00 95.75 108 ILE A CA 1
ATOM 853 C C . ILE A 1 108 ? -6.526 -1.706 15.113 1.00 95.75 108 ILE A C 1
ATOM 855 O O . ILE A 1 108 ? -6.535 -0.500 15.364 1.00 95.75 108 ILE A O 1
ATOM 859 N N . VAL A 1 109 ? -7.651 -2.395 14.882 1.00 97.06 109 VAL A N 1
ATOM 860 C CA . VAL A 1 109 ? -8.997 -1.801 14.749 1.00 97.06 109 VAL A CA 1
ATOM 861 C C . VAL A 1 109 ? -9.394 -0.943 15.945 1.00 97.06 109 VAL A C 1
ATOM 863 O O . VAL A 1 109 ? -9.901 0.160 15.777 1.00 97.06 109 VAL A O 1
ATOM 866 N N . SER A 1 110 ? -9.042 -1.371 17.157 1.00 97.12 110 SER A N 1
ATOM 867 C CA . SER A 1 110 ? -9.312 -0.616 18.386 1.00 97.12 110 SER A CA 1
ATOM 868 C C . SER A 1 110 ? -8.521 0.693 18.500 1.00 97.12 110 SER A C 1
ATOM 870 O O . SER A 1 110 ? -8.882 1.562 19.293 1.00 97.12 110 SER A O 1
ATOM 872 N N . ARG A 1 111 ? -7.437 0.845 17.730 1.00 97.00 111 ARG A N 1
ATOM 873 C CA . ARG A 1 111 ? -6.553 2.016 17.749 1.00 97.00 111 ARG A CA 1
ATOM 874 C C . ARG A 1 111 ? -6.839 2.998 16.612 1.00 97.00 111 ARG A C 1
ATOM 876 O O . ARG A 1 111 ? -6.648 4.193 16.819 1.00 97.00 111 ARG A O 1
ATOM 883 N N . TYR A 1 112 ? -7.288 2.505 15.457 1.00 96.88 112 TYR A N 1
ATOM 884 C CA . TYR A 1 112 ? -7.562 3.306 14.253 1.00 96.88 112 TYR A CA 1
ATOM 885 C C . TYR A 1 112 ? -8.930 2.971 13.625 1.00 96.88 112 TYR A C 1
ATOM 887 O O . TYR A 1 112 ? -8.998 2.595 12.451 1.00 96.88 112 TYR A O 1
ATOM 895 N N . PRO A 1 113 ? -10.032 3.044 14.397 1.00 97.19 113 PRO A N 1
ATOM 896 C CA . PRO A 1 113 ? -11.338 2.577 13.937 1.00 97.19 113 PRO A CA 1
ATOM 897 C C . PRO A 1 113 ? -11.871 3.386 12.748 1.00 97.19 113 PRO A C 1
ATOM 899 O O . PRO A 1 113 ? -12.425 2.813 11.818 1.00 97.19 113 PRO A O 1
ATOM 902 N N . LEU A 1 114 ? -11.658 4.707 12.720 1.00 97.62 114 LEU A N 1
ATOM 903 C CA . LEU A 1 114 ? -12.196 5.568 11.661 1.00 97.62 114 LEU A CA 1
ATOM 904 C C . LEU A 1 114 ? -11.489 5.355 10.319 1.00 97.62 114 LEU A C 1
ATOM 906 O O . LEU A 1 114 ? -12.140 5.282 9.277 1.00 97.62 114 LEU A O 1
ATOM 910 N N . GLU A 1 115 ? -10.163 5.248 10.335 1.00 97.81 115 GLU A N 1
ATOM 911 C CA . GLU A 1 115 ? -9.360 4.994 9.143 1.00 97.81 115 GLU A CA 1
ATOM 912 C C . GLU A 1 115 ? -9.676 3.615 8.554 1.00 97.81 115 GLU A C 1
ATOM 914 O O . GLU A 1 115 ? -9.850 3.486 7.340 1.00 97.81 115 GLU A O 1
ATOM 919 N N . ILE A 1 116 ? -9.825 2.601 9.416 1.00 98.00 116 ILE A N 1
ATOM 920 C CA . ILE A 1 116 ? -10.191 1.240 9.006 1.00 98.00 116 ILE A CA 1
ATOM 921 C C . ILE A 1 116 ? -11.619 1.193 8.479 1.00 98.00 116 ILE A C 1
ATOM 923 O O . ILE A 1 116 ? -11.841 0.602 7.425 1.00 98.00 116 ILE A O 1
ATOM 927 N N . LEU A 1 117 ? -12.574 1.841 9.148 1.00 97.62 117 LEU A N 1
ATOM 928 C CA . LEU A 1 117 ? -13.954 1.915 8.678 1.00 97.62 117 LEU A CA 1
ATOM 929 C C . LEU A 1 117 ? -14.025 2.551 7.285 1.00 97.62 117 LEU A C 1
ATOM 931 O O . LEU A 1 117 ? -14.684 2.013 6.398 1.00 97.62 117 LEU A O 1
ATOM 935 N N . ASN A 1 118 ? -13.307 3.658 7.062 1.00 97.00 118 ASN A N 1
ATOM 936 C CA . ASN A 1 118 ? -13.255 4.312 5.756 1.00 97.00 118 ASN A CA 1
ATOM 937 C C . ASN A 1 118 ? -12.696 3.377 4.672 1.00 97.00 118 ASN A C 1
ATOM 939 O O . ASN A 1 118 ? -13.318 3.217 3.623 1.00 97.00 118 ASN A O 1
ATOM 943 N N . HIS A 1 119 ? -11.571 2.712 4.945 1.00 97.12 119 HIS A N 1
ATOM 944 C CA . HIS A 1 119 ? -10.993 1.732 4.025 1.00 97.12 119 HIS A CA 1
ATOM 945 C C . HIS A 1 119 ? -11.970 0.579 3.732 1.00 97.12 119 HIS A C 1
ATOM 947 O O . HIS A 1 119 ? -12.226 0.246 2.576 1.00 97.12 119 HIS A O 1
ATOM 953 N N . CYS A 1 120 ? -12.586 0.001 4.765 1.00 96.94 120 CYS A N 1
ATOM 954 C CA . CYS A 1 120 ? -13.512 -1.121 4.614 1.00 96.94 120 CYS A CA 1
ATOM 955 C C . CYS A 1 120 ? -14.759 -0.748 3.807 1.00 96.94 120 CYS A C 1
ATOM 957 O O . CYS A 1 120 ? -15.206 -1.539 2.977 1.00 96.94 120 CYS A O 1
ATOM 959 N N . CYS A 1 121 ? -15.298 0.457 4.005 1.00 96.50 121 CYS A N 1
ATOM 960 C CA . CYS A 1 121 ? -16.428 0.969 3.233 1.00 96.50 121 CYS A CA 1
ATOM 961 C C . CYS A 1 121 ? -16.084 1.184 1.752 1.00 96.50 121 CYS A C 1
ATOM 963 O O . CYS A 1 121 ? -16.941 0.957 0.900 1.00 96.50 121 CYS A O 1
ATOM 965 N N . LEU A 1 122 ? -14.855 1.609 1.439 1.00 96.06 122 LEU A N 1
ATOM 966 C CA . LEU A 1 122 ? -14.405 1.814 0.058 1.00 96.06 122 LEU A CA 1
ATOM 967 C C . LEU A 1 122 ? -14.209 0.493 -0.697 1.00 96.06 122 LEU A C 1
ATOM 969 O O . LEU A 1 122 ? -14.567 0.414 -1.871 1.00 96.06 122 LEU A O 1
ATOM 973 N N . HIS A 1 123 ? -13.691 -0.537 -0.022 1.00 96.31 123 HIS A N 1
ATOM 974 C CA . HIS A 1 123 ? -13.271 -1.795 -0.662 1.00 96.31 123 HIS A CA 1
ATOM 975 C C . HIS A 1 123 ? -14.198 -2.991 -0.389 1.00 96.31 123 HIS A C 1
ATOM 977 O O . HIS A 1 123 ? -14.005 -4.070 -0.942 1.00 96.31 123 HIS A O 1
ATOM 983 N N . GLY A 1 124 ? -15.254 -2.808 0.412 1.00 94.00 124 GLY A N 1
ATOM 984 C CA . GLY A 1 124 ? -16.312 -3.806 0.611 1.00 94.00 124 GLY A CA 1
ATOM 985 C C . GLY A 1 124 ? -16.046 -4.837 1.714 1.00 94.00 124 GLY A C 1
ATOM 986 O O . GLY A 1 124 ? -16.612 -5.929 1.682 1.00 94.00 124 GLY A O 1
ATOM 987 N N . TYR A 1 125 ? -15.223 -4.509 2.711 1.00 95.38 125 TYR A N 1
ATOM 988 C CA . TYR A 1 125 ? -14.922 -5.385 3.849 1.00 95.38 125 TYR A CA 1
ATOM 989 C C . TYR A 1 125 ? -15.955 -5.246 4.982 1.00 95.38 125 TYR A C 1
ATOM 991 O O . TYR A 1 125 ? -15.634 -4.766 6.069 1.00 95.38 125 TYR A O 1
ATOM 999 N N . SER A 1 126 ? -17.202 -5.666 4.737 1.00 95.00 126 SER A N 1
ATOM 1000 C CA . SER A 1 126 ? -18.330 -5.463 5.667 1.00 95.00 126 SER A CA 1
ATOM 1001 C C . SER A 1 126 ? -18.080 -5.995 7.081 1.00 95.00 126 SER A C 1
ATOM 1003 O O . SER A 1 126 ? -18.331 -5.279 8.042 1.00 95.00 126 SER A O 1
ATOM 1005 N N . ASP A 1 127 ? -17.502 -7.192 7.219 1.00 94.81 127 ASP A N 1
ATOM 1006 C CA . ASP A 1 127 ? -17.246 -7.795 8.536 1.00 94.81 127 ASP A CA 1
ATOM 1007 C C . ASP A 1 127 ? -16.341 -6.927 9.426 1.00 94.81 127 ASP A C 1
ATOM 1009 O O . ASP A 1 127 ? -16.532 -6.863 10.636 1.00 94.81 127 ASP A O 1
ATOM 1013 N N . LEU A 1 128 ? -15.325 -6.288 8.833 1.00 96.00 128 LEU A N 1
ATOM 1014 C CA . LEU A 1 128 ? -14.395 -5.425 9.564 1.00 96.00 128 LEU A CA 1
ATOM 1015 C C . LEU A 1 128 ? -14.933 -3.996 9.702 1.00 96.00 128 LEU A C 1
ATOM 1017 O O . LEU A 1 128 ? -14.625 -3.327 10.683 1.00 96.00 128 LEU A O 1
ATOM 1021 N N . ALA A 1 129 ? -15.763 -3.539 8.760 1.00 96.31 129 ALA A N 1
ATOM 1022 C CA . ALA A 1 129 ? -16.488 -2.281 8.900 1.00 96.31 129 ALA A CA 1
ATOM 1023 C C . ALA A 1 129 ? -17.404 -2.306 10.135 1.00 96.31 129 ALA A C 1
ATOM 1025 O O . ALA A 1 129 ? -17.377 -1.368 10.926 1.00 96.31 129 ALA A O 1
ATOM 1026 N N . ASP A 1 130 ? -18.146 -3.397 10.340 1.00 96.00 130 ASP A N 1
ATOM 1027 C CA . ASP A 1 130 ? -19.029 -3.564 11.501 1.00 96.00 130 ASP A CA 1
ATOM 1028 C C . ASP A 1 130 ? -18.250 -3.627 12.826 1.00 96.00 130 ASP A C 1
ATOM 1030 O O . ASP A 1 130 ? -18.728 -3.148 13.849 1.00 96.00 130 ASP A O 1
ATOM 1034 N N . GLU A 1 131 ? -17.040 -4.195 12.819 1.00 94.88 131 GLU A N 1
ATOM 1035 C CA . GLU A 1 131 ? -16.153 -4.235 13.990 1.00 94.88 131 GLU A CA 1
ATOM 1036 C C . GLU A 1 131 ? -15.547 -2.858 14.322 1.00 94.88 131 GLU A C 1
ATOM 1038 O O . GLU A 1 131 ? -15.230 -2.582 15.480 1.00 94.88 131 GLU A O 1
ATOM 1043 N N . ALA A 1 132 ? -15.374 -1.997 13.317 1.00 95.50 132 ALA A N 1
ATOM 1044 C CA . ALA A 1 132 ? -14.744 -0.687 13.452 1.00 95.50 132 ALA A CA 1
ATOM 1045 C C . ALA A 1 132 ? -15.717 0.458 13.808 1.00 95.50 132 ALA A C 1
ATOM 1047 O O . ALA A 1 132 ? -15.251 1.535 14.190 1.00 95.50 132 ALA A O 1
ATOM 1048 N N . ALA A 1 133 ? -17.029 0.256 13.649 1.00 90.88 133 ALA A N 1
ATOM 1049 C CA . ALA A 1 133 ? -18.080 1.256 13.881 1.00 90.88 133 ALA A CA 1
ATOM 1050 C C . ALA A 1 133 ? -18.476 1.397 15.363 1.00 90.88 133 ALA A C 1
ATOM 1052 O O . ALA A 1 133 ? -18.701 2.556 15.790 1.00 90.88 133 ALA A O 1
#

Radius of gyration: 15.93 Å; chains: 1; bounding box: 40×26×46 Å

InterPro domains:
  IPR011333 SKP1/BTB/POZ domain superfamily [G3DSA:3.30.710.10] (1-133)

Foldseek 3Di:
DFDAWEAEPVGDIDGHHPVLCDPLLCLLVVDDPPPDDPPPDSYRYDHHHPLLVVLLCCLRDQPPPPDPRDRDDLVPDDPVSLLSNCVVCLSSVSPVSVVNSVVVCVVCLVPPLPSQLVSCVVRVVVVSVVVSD